Protein AF-C4VAD4-F1 (afdb_monomer)

Nearest PDB structures (foldseek):
  3hiu-assembly1_B  TM=4.261E-01  e=2.099E-01  Xanthomonas campestris pv. campestris
  4tx5-assembly1_B  TM=4.618E-01  e=1.195E+00  Homo sapiens
  8auw-assembly1_D  TM=4.057E-01  e=9.182E-01  Homo sapiens
  7rdr-assembly1_A  TM=4.952E-01  e=4.704E+00  unidentified

Foldseek 3Di:
DDQWAWDWDDDPPDTDIDTGGNVVLLVVLVVLLVVLLVLLVVLLVVCVVCVVPFPQDPVLNVLSVCSNPPDSVQPDDDDHRPLVVLVVNLVSLVSNLVSLVVRLVRCVVVVVVVSNVSSVVSNVSSVVSSVSSVVSSPPRVND

pLDDT: mean 74.62, std 14.06, range [41.44, 92.25]

Sequence (143 aa):
MINYFFVFIQFTKSMFVLELDKNAISSEFIFRHEENIKLLNNLQKELISKKNKYEVTNELLNNIEKHTNTNTDILFVNSEPESNEVLQLKELLNSLVLNLSKLCKNLQTQKDEDLLNLAKNAQDGISKEISALEVLSIPQDLL

Mean predicted aligned error: 9.86 Å

Structure (mmCIF, N/CA/C/O backbone):
data_AF-C4VAD4-F1
#
_entry.id   AF-C4VAD4-F1
#
loop_
_atom_site.group_PDB
_atom_site.id
_atom_site.type_symbol
_atom_site.label_atom_id
_atom_site.label_alt_id
_atom_site.label_comp_id
_atom_site.label_asym_id
_atom_site.label_entity_id
_atom_site.label_seq_id
_atom_site.pdbx_PDB_ins_code
_atom_site.Cartn_x
_atom_site.Cartn_y
_atom_site.Cartn_z
_atom_site.occupancy
_atom_site.B_iso_or_equiv
_atom_site.auth_seq_id
_atom_site.auth_comp_id
_atom_site.auth_asym_id
_atom_site.auth_atom_id
_atom_site.pdbx_PDB_model_num
ATOM 1 N N . MET A 1 1 ? 16.784 1.531 -27.805 1.00 49.09 1 MET A N 1
ATOM 2 C CA . MET A 1 1 ? 16.730 1.085 -26.398 1.00 49.09 1 MET A CA 1
ATOM 3 C C . MET A 1 1 ? 15.879 -0.170 -26.342 1.00 49.09 1 MET A C 1
ATOM 5 O O . MET A 1 1 ? 14.892 -0.230 -27.064 1.00 49.09 1 MET A O 1
ATOM 9 N N . ILE A 1 2 ? 16.309 -1.188 -25.595 1.00 46.72 2 ILE A N 1
ATOM 10 C CA . ILE A 1 2 ? 15.563 -2.443 -25.430 1.00 46.72 2 ILE A CA 1
ATOM 11 C C . ILE A 1 2 ? 14.416 -2.177 -24.440 1.00 46.72 2 ILE A C 1
ATOM 13 O O . ILE A 1 2 ? 14.669 -1.803 -23.297 1.00 46.72 2 ILE A O 1
ATOM 17 N N . ASN A 1 3 ? 13.171 -2.344 -24.898 1.00 57.81 3 ASN A N 1
ATOM 18 C CA . ASN A 1 3 ? 11.940 -2.059 -24.140 1.00 57.81 3 ASN A CA 1
ATOM 19 C C . ASN A 1 3 ? 11.310 -3.314 -23.516 1.00 57.81 3 ASN A C 1
ATOM 21 O O . ASN A 1 3 ? 10.165 -3.281 -23.084 1.00 57.81 3 ASN A O 1
ATOM 25 N N . TYR A 1 4 ? 12.037 -4.422 -23.479 1.00 58.66 4 TYR A N 1
ATOM 26 C CA . TYR A 1 4 ? 11.566 -5.691 -22.941 1.00 58.66 4 TYR A CA 1
ATOM 27 C C . TYR A 1 4 ? 12.651 -6.323 -22.075 1.00 58.66 4 TYR A C 1
ATOM 29 O O . TYR A 1 4 ? 13.836 -6.040 -22.251 1.00 58.66 4 TYR A O 1
ATOM 37 N N . PHE A 1 5 ? 12.260 -7.161 -21.125 1.00 59.28 5 PHE A N 1
ATOM 38 C CA . PHE A 1 5 ? 13.186 -8.066 -20.454 1.00 59.28 5 PHE A CA 1
ATOM 39 C C . PHE A 1 5 ? 12.689 -9.501 -20.547 1.00 59.28 5 PHE A C 1
ATOM 41 O O . PHE A 1 5 ? 11.493 -9.744 -20.725 1.00 59.28 5 PHE A O 1
ATOM 48 N N . PHE A 1 6 ? 13.620 -10.445 -20.451 1.00 59.69 6 PHE A N 1
ATOM 49 C CA . PHE A 1 6 ? 13.320 -11.863 -20.541 1.00 59.69 6 PHE A CA 1
ATOM 50 C C . PHE A 1 6 ? 13.380 -12.495 -19.155 1.00 59.69 6 PHE A C 1
ATOM 52 O O . PHE A 1 6 ? 14.354 -12.345 -18.430 1.00 59.69 6 PHE A O 1
ATOM 59 N N . VAL A 1 7 ? 12.331 -13.216 -18.773 1.00 57.22 7 VAL A N 1
ATOM 60 C CA . VAL A 1 7 ? 12.347 -14.055 -17.572 1.00 57.22 7 VAL A CA 1
ATOM 61 C C . VAL A 1 7 ? 12.524 -15.499 -18.005 1.00 57.22 7 VAL A C 1
ATOM 63 O O . VAL A 1 7 ? 11.677 -16.056 -18.708 1.00 57.22 7 VAL A O 1
ATOM 66 N N . PHE A 1 8 ? 13.617 -16.112 -17.559 1.00 59.75 8 PHE A N 1
ATOM 67 C CA . PHE A 1 8 ? 13.909 -17.522 -17.791 1.00 59.75 8 PHE A CA 1
ATOM 68 C C . PHE A 1 8 ? 13.355 -18.365 -16.641 1.00 59.75 8 PHE A C 1
ATOM 70 O O . PHE A 1 8 ? 13.884 -18.359 -15.531 1.00 59.75 8 PHE A O 1
ATOM 77 N N . ILE A 1 9 ? 12.285 -19.115 -16.900 1.00 63.34 9 ILE A N 1
ATOM 78 C CA . ILE A 1 9 ? 11.689 -20.033 -15.926 1.00 63.34 9 ILE A CA 1
ATOM 79 C C . ILE A 1 9 ? 12.145 -21.455 -16.247 1.00 63.34 9 ILE A C 1
ATOM 81 O O . ILE A 1 9 ? 11.740 -22.047 -17.251 1.00 63.34 9 ILE A O 1
ATOM 85 N N . GLN A 1 10 ? 12.981 -22.016 -15.373 1.00 49.16 10 GLN A N 1
ATOM 86 C CA . GLN A 1 10 ? 13.454 -23.392 -15.480 1.00 49.16 10 GLN A CA 1
ATOM 87 C C . GLN A 1 10 ? 12.542 -24.344 -14.698 1.00 49.16 10 GLN A C 1
ATOM 89 O O . GLN A 1 10 ? 12.465 -24.300 -13.472 1.00 49.16 10 GLN A O 1
ATOM 94 N N . PHE A 1 11 ? 11.919 -25.278 -15.408 1.00 65.88 11 PHE A N 1
ATOM 95 C CA . PHE A 1 11 ? 11.344 -26.493 -14.837 1.00 65.88 11 PHE A CA 1
ATOM 96 C C . PHE A 1 11 ? 12.339 -27.649 -14.972 1.00 65.88 11 PHE A C 1
ATOM 98 O O . PHE A 1 11 ? 13.299 -27.593 -15.741 1.00 65.88 11 PHE A O 1
ATOM 105 N N . THR A 1 12 ? 12.098 -28.746 -14.257 1.00 73.38 12 THR A N 1
ATOM 106 C CA . THR A 1 12 ? 13.023 -29.886 -14.116 1.00 73.38 12 THR A CA 1
ATOM 107 C C . THR A 1 12 ? 13.543 -30.4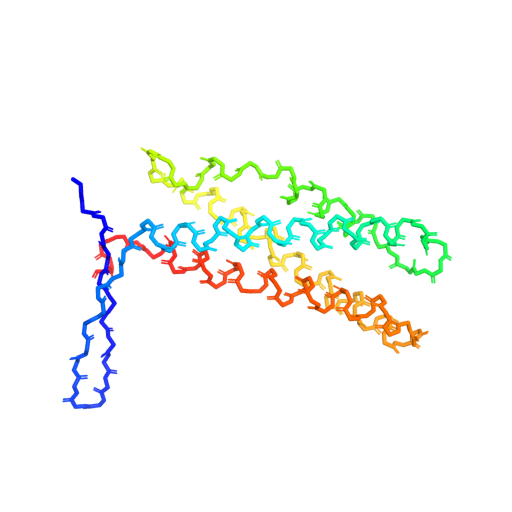78 -15.434 1.00 73.38 12 THR A C 1
ATOM 109 O O . THR A 1 12 ? 14.565 -31.155 -15.423 1.00 73.38 12 THR A O 1
ATOM 112 N N . LYS A 1 13 ? 12.865 -30.250 -16.569 1.00 80.94 13 LYS A N 1
ATOM 113 C CA . LYS A 1 13 ? 13.282 -30.719 -17.904 1.00 80.94 13 LYS A CA 1
ATOM 114 C C . LYS A 1 13 ? 13.163 -29.668 -19.015 1.00 80.94 13 LYS A C 1
ATOM 116 O O . LYS A 1 13 ? 13.358 -30.004 -20.180 1.00 80.94 13 LYS A O 1
ATOM 121 N N . SER A 1 14 ? 12.789 -28.428 -18.703 1.00 56.41 14 SER A N 1
ATOM 122 C CA . SER A 1 14 ? 12.430 -27.443 -19.733 1.00 56.41 14 SER A CA 1
ATOM 123 C C . SER A 1 14 ? 12.708 -26.024 -19.267 1.00 56.41 14 SER A C 1
ATOM 125 O O . SER A 1 14 ? 12.519 -25.719 -18.094 1.00 56.41 14 SER A O 1
ATOM 127 N N . MET A 1 15 ? 13.113 -25.170 -20.202 1.00 71.38 15 MET A N 1
ATOM 128 C CA . MET A 1 15 ? 13.294 -23.739 -19.985 1.00 71.38 15 MET A CA 1
ATOM 129 C C . MET A 1 15 ? 12.228 -22.987 -20.779 1.00 71.38 15 MET A C 1
ATOM 131 O O . MET A 1 15 ? 12.049 -23.252 -21.968 1.00 71.38 15 MET A O 1
ATOM 135 N N . PHE A 1 16 ? 11.521 -22.072 -20.122 1.00 59.94 16 PHE A N 1
ATOM 136 C CA . PHE A 1 16 ? 10.594 -21.140 -20.758 1.00 59.94 16 PHE A CA 1
ATOM 137 C C . PHE A 1 16 ? 11.185 -19.740 -20.701 1.00 59.94 16 PHE A C 1
ATOM 139 O O . PHE A 1 16 ? 11.746 -19.353 -19.678 1.00 59.94 16 PHE A O 1
ATOM 146 N N . VAL A 1 17 ? 11.036 -18.993 -21.790 1.00 56.41 17 VAL A N 1
ATOM 147 C CA . VAL A 1 17 ? 11.434 -17.588 -21.870 1.00 56.41 17 VAL A CA 1
ATOM 148 C C . VAL A 1 17 ? 10.162 -16.764 -22.002 1.00 56.41 17 VAL A C 1
ATOM 150 O O . VAL A 1 17 ? 9.392 -16.962 -22.942 1.00 56.41 17 VAL A O 1
ATOM 153 N N . LEU A 1 18 ? 9.920 -15.883 -21.040 1.00 61.56 18 LEU A N 1
ATOM 154 C CA . LEU A 1 18 ? 8.838 -14.905 -21.079 1.00 61.56 18 LEU A CA 1
ATOM 155 C C . LEU A 1 18 ? 9.420 -13.552 -21.465 1.00 61.56 18 LEU A C 1
ATOM 157 O O . LEU A 1 18 ? 10.227 -13.008 -20.720 1.00 61.56 18 LEU A O 1
ATOM 161 N N . GLU A 1 19 ? 9.007 -13.024 -22.613 1.00 61.22 19 GLU A N 1
ATOM 162 C CA . GLU A 1 19 ? 9.279 -11.641 -23.001 1.00 61.22 19 GLU A CA 1
ATOM 163 C C . GLU A 1 19 ? 8.244 -10.728 -22.341 1.00 61.22 19 GLU A C 1
ATOM 165 O O . GLU A 1 19 ? 7.039 -10.904 -22.535 1.00 61.22 19 GLU A O 1
ATOM 170 N N . LEU A 1 20 ? 8.710 -9.775 -21.538 1.00 66.81 20 LEU A N 1
ATOM 171 C CA . LEU A 1 20 ? 7.858 -8.834 -20.823 1.00 66.81 20 LEU A CA 1
ATOM 172 C C . LEU A 1 20 ? 8.185 -7.405 -21.253 1.00 66.81 20 LEU A C 1
ATOM 174 O O . LEU A 1 20 ? 9.328 -6.965 -21.136 1.00 66.81 20 LEU A O 1
ATOM 178 N N . ASP A 1 21 ? 7.174 -6.679 -21.736 1.00 68.25 21 ASP A N 1
ATOM 179 C CA . ASP A 1 21 ? 7.288 -5.264 -22.102 1.00 68.25 21 ASP A CA 1
ATOM 180 C C . ASP A 1 21 ? 7.476 -4.414 -20.834 1.00 68.25 21 ASP A C 1
ATOM 182 O O . ASP A 1 21 ? 6.623 -4.401 -19.938 1.00 68.25 21 ASP A O 1
ATOM 186 N N . LYS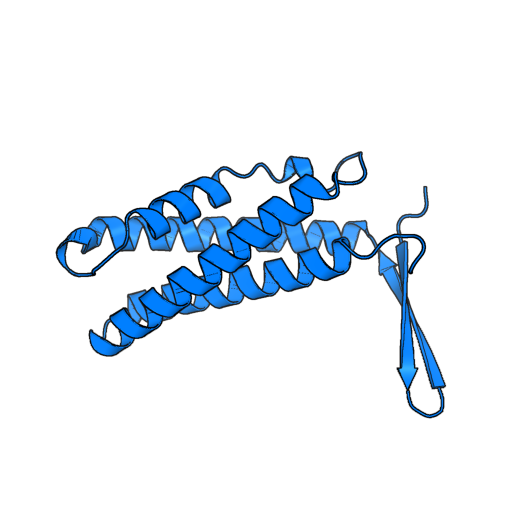 A 1 22 ? 8.598 -3.687 -20.760 1.00 65.06 22 LYS A N 1
ATOM 187 C CA . LYS A 1 22 ? 8.921 -2.790 -19.642 1.00 65.06 22 LYS A CA 1
ATOM 188 C C . LYS A 1 22 ? 7.840 -1.731 -19.457 1.00 65.06 22 LYS A C 1
ATOM 190 O O . LYS A 1 22 ? 7.456 -1.462 -18.326 1.00 65.06 22 LYS A O 1
ATOM 195 N N . ASN A 1 23 ? 7.293 -1.184 -20.540 1.00 64.81 23 ASN A N 1
ATOM 196 C CA . ASN A 1 23 ? 6.239 -0.179 -20.455 1.00 64.81 23 ASN A CA 1
ATOM 197 C C . ASN A 1 23 ? 4.952 -0.772 -19.891 1.00 64.81 23 ASN A C 1
ATOM 199 O O . ASN A 1 23 ? 4.247 -0.082 -19.161 1.00 64.81 23 ASN A O 1
ATOM 203 N N . ALA A 1 24 ? 4.650 -2.039 -20.185 1.00 66.44 24 ALA A N 1
ATOM 204 C CA . ALA A 1 24 ? 3.479 -2.705 -19.625 1.00 66.44 24 ALA A CA 1
ATOM 205 C C . ALA A 1 24 ? 3.613 -2.892 -18.106 1.00 66.44 24 ALA A C 1
ATOM 207 O O . ALA A 1 24 ? 2.667 -2.617 -17.374 1.00 66.44 24 ALA A O 1
ATOM 208 N N . ILE A 1 25 ? 4.793 -3.283 -17.615 1.00 66.25 25 ILE A N 1
ATOM 209 C CA . ILE A 1 25 ? 5.034 -3.485 -16.175 1.00 66.25 25 ILE A CA 1
ATOM 210 C C . ILE A 1 25 ? 5.125 -2.153 -15.430 1.00 66.25 25 ILE A C 1
ATOM 212 O O . ILE A 1 25 ? 4.538 -2.013 -14.359 1.00 66.25 25 ILE A O 1
ATOM 216 N N . SER A 1 26 ? 5.795 -1.154 -16.001 1.00 65.81 26 SER A N 1
ATOM 217 C CA . SER A 1 26 ? 5.824 0.199 -15.443 1.00 65.81 26 SER A CA 1
ATOM 218 C C . SER A 1 26 ? 4.428 0.827 -15.418 1.00 65.81 26 SER A C 1
ATOM 220 O O . SER A 1 26 ? 4.055 1.426 -14.415 1.00 65.81 26 SER A O 1
ATOM 222 N N . SER A 1 27 ? 3.620 0.639 -16.467 1.00 67.25 27 SER A N 1
ATOM 223 C CA . SER A 1 27 ? 2.226 1.111 -16.497 1.00 67.25 27 SER A CA 1
ATOM 224 C C . SER A 1 27 ? 1.359 0.398 -15.462 1.00 67.25 27 SER A C 1
ATOM 226 O O . SER A 1 27 ? 0.551 1.040 -14.801 1.00 67.25 27 SER A O 1
ATOM 228 N N . GLU A 1 28 ? 1.545 -0.910 -15.281 1.00 69.75 28 GLU A N 1
ATOM 229 C CA . GLU A 1 28 ? 0.842 -1.695 -14.264 1.00 69.75 28 GLU A CA 1
ATOM 230 C C . GLU A 1 28 ? 1.219 -1.249 -12.845 1.00 69.75 28 GLU A C 1
ATOM 232 O O . GLU A 1 28 ? 0.354 -1.140 -11.976 1.00 69.75 28 GLU A O 1
ATOM 237 N N . PHE A 1 29 ? 2.497 -0.949 -12.608 1.00 74.00 29 PHE A N 1
ATOM 238 C CA . PHE A 1 29 ? 2.951 -0.370 -11.349 1.00 74.00 29 PHE A CA 1
ATOM 239 C C . PHE A 1 29 ? 2.303 0.998 -11.102 1.00 74.00 29 PHE A C 1
ATOM 241 O O . PHE A 1 29 ? 1.715 1.198 -10.043 1.00 74.00 29 PHE A O 1
ATOM 248 N N . ILE A 1 30 ? 2.353 1.912 -12.081 1.00 70.38 30 ILE A N 1
ATOM 249 C CA . ILE A 1 30 ? 1.765 3.260 -11.976 1.00 70.38 30 ILE A CA 1
ATOM 250 C C . ILE A 1 30 ? 0.259 3.171 -11.712 1.00 70.38 30 ILE A C 1
ATOM 252 O O . ILE A 1 30 ? -0.245 3.799 -10.783 1.00 70.38 30 ILE A O 1
ATOM 256 N N . PHE A 1 31 ? -0.452 2.343 -12.477 1.00 74.50 31 PHE A N 1
ATOM 257 C CA . PHE A 1 31 ? -1.882 2.120 -12.301 1.00 74.50 31 PHE A CA 1
ATOM 258 C C . PHE A 1 31 ? -2.209 1.637 -10.879 1.00 74.50 31 PHE A C 1
ATOM 260 O O . PHE A 1 31 ? -3.057 2.219 -10.201 1.00 74.50 31 PHE A O 1
ATOM 267 N N . ARG A 1 32 ? -1.491 0.617 -10.385 1.00 75.94 32 ARG A N 1
ATOM 268 C CA . ARG A 1 32 ? -1.670 0.095 -9.019 1.0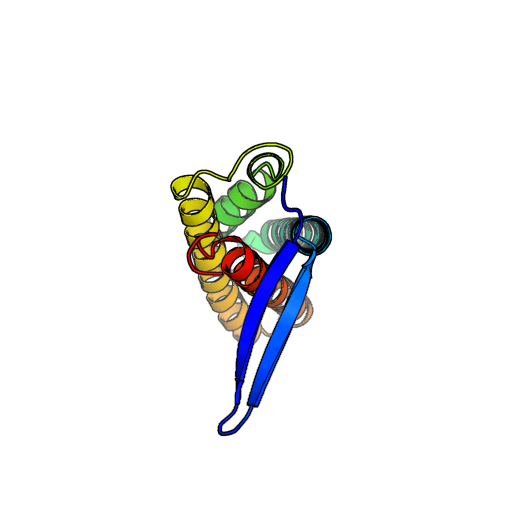0 75.94 32 ARG A CA 1
ATOM 269 C C . ARG A 1 32 ? -1.339 1.134 -7.955 1.00 75.94 32 ARG A C 1
ATOM 271 O O . ARG A 1 32 ? -2.067 1.243 -6.972 1.00 75.94 32 ARG A O 1
ATOM 278 N N . HIS A 1 33 ? -0.272 1.896 -8.154 1.00 83.06 33 HIS A N 1
ATOM 279 C CA . HIS A 1 33 ? 0.146 2.949 -7.240 1.00 83.06 33 HIS A CA 1
ATOM 280 C C . HIS A 1 33 ? -0.944 4.021 -7.090 1.00 83.06 33 HIS A C 1
ATOM 282 O O . HIS A 1 33 ? -1.313 4.385 -5.974 1.00 83.06 33 HIS A O 1
ATOM 288 N N . GLU A 1 34 ? -1.552 4.469 -8.191 1.00 82.19 34 GLU A N 1
ATOM 289 C CA . GLU A 1 34 ? -2.668 5.421 -8.144 1.00 82.19 34 GLU A CA 1
ATOM 290 C C . GLU A 1 34 ? -3.901 4.869 -7.411 1.00 82.19 34 GLU A C 1
ATOM 292 O O . GLU A 1 34 ? -4.567 5.595 -6.661 1.00 82.19 34 GLU A O 1
ATOM 297 N N . GLU A 1 35 ? -4.236 3.592 -7.617 1.00 85.94 35 GLU A N 1
ATOM 298 C CA . GLU A 1 35 ? -5.317 2.926 -6.881 1.00 85.94 35 GLU A CA 1
ATOM 299 C C . GLU A 1 35 ? -5.008 2.846 -5.380 1.00 85.94 35 GLU A C 1
ATOM 301 O O . GLU A 1 35 ? -5.863 3.166 -4.546 1.00 85.94 35 GLU A O 1
ATOM 306 N N . ASN A 1 36 ? -3.772 2.495 -5.029 1.00 85.75 36 ASN A N 1
ATOM 307 C CA . ASN A 1 36 ? -3.314 2.394 -3.649 1.00 85.75 36 ASN A CA 1
ATOM 308 C C . ASN A 1 36 ? -3.294 3.755 -2.945 1.00 85.75 36 ASN A C 1
ATOM 310 O O . ASN A 1 36 ? -3.756 3.850 -1.807 1.00 85.75 36 ASN A O 1
ATOM 314 N N . ILE A 1 37 ? -2.870 4.828 -3.622 1.00 86.88 37 ILE A N 1
ATOM 315 C CA . ILE A 1 37 ? -2.973 6.202 -3.110 1.00 86.88 37 ILE A CA 1
ATOM 316 C C . ILE A 1 37 ? -4.425 6.535 -2.756 1.00 86.88 37 ILE A C 1
ATOM 318 O O . ILE A 1 37 ? -4.697 7.080 -1.683 1.00 86.88 37 ILE A O 1
ATOM 322 N N . LYS A 1 38 ? -5.386 6.211 -3.633 1.00 87.19 38 LYS A N 1
ATOM 323 C CA . LYS A 1 38 ? -6.815 6.463 -3.368 1.00 87.19 38 LYS A CA 1
ATOM 324 C C . LYS A 1 38 ? -7.293 5.680 -2.144 1.00 87.19 38 LYS A C 1
ATOM 326 O O . LYS A 1 38 ? -7.969 6.251 -1.285 1.00 87.19 38 LYS A O 1
ATOM 331 N N . LEU A 1 39 ? -6.920 4.403 -2.037 1.00 88.19 39 LEU A N 1
ATOM 332 C CA . LEU A 1 39 ? -7.258 3.552 -0.891 1.00 88.19 39 LEU A CA 1
ATOM 333 C C . LEU A 1 39 ? -6.670 4.090 0.418 1.00 88.19 39 LEU A C 1
ATOM 335 O O . LEU A 1 39 ? -7.388 4.193 1.413 1.00 88.19 39 LEU A O 1
ATOM 339 N N . LEU A 1 40 ? -5.398 4.486 0.416 1.00 89.12 40 LEU A N 1
ATOM 340 C CA . LEU A 1 40 ? -4.716 5.015 1.594 1.00 89.12 40 LEU A CA 1
ATOM 341 C C . LEU A 1 40 ? -5.248 6.384 2.014 1.00 89.12 40 LEU A C 1
ATOM 343 O O . LEU A 1 40 ? -5.418 6.617 3.206 1.00 89.12 40 LEU A O 1
ATOM 347 N N . ASN A 1 41 ? -5.600 7.256 1.069 1.00 88.19 41 ASN A N 1
ATOM 348 C CA . ASN A 1 41 ? -6.259 8.527 1.373 1.00 88.19 41 ASN A CA 1
ATOM 349 C C . ASN A 1 41 ? -7.641 8.321 2.007 1.00 88.19 41 ASN A C 1
ATOM 351 O O . ASN A 1 41 ? -8.003 9.014 2.960 1.00 88.19 41 ASN A O 1
ATOM 355 N N . ASN A 1 42 ? -8.419 7.357 1.507 1.00 88.19 42 ASN A N 1
ATOM 356 C CA . ASN A 1 42 ? -9.701 6.999 2.112 1.00 88.19 42 ASN A CA 1
ATOM 357 C C . ASN A 1 42 ? -9.501 6.432 3.525 1.00 88.19 42 ASN A C 1
ATOM 359 O O . ASN A 1 42 ? -10.198 6.842 4.452 1.00 88.19 42 ASN A O 1
ATOM 363 N N . LEU A 1 43 ? -8.496 5.568 3.710 1.00 87.88 43 LEU A N 1
ATOM 364 C CA . LEU A 1 43 ? -8.127 5.031 5.019 1.00 87.88 43 LEU A CA 1
ATOM 365 C C . LEU A 1 43 ? -7.717 6.140 5.986 1.00 87.88 43 LEU A C 1
ATOM 367 O O . LEU A 1 43 ? -8.181 6.170 7.121 1.00 87.88 43 LEU A O 1
ATOM 371 N N . GLN A 1 44 ? -6.878 7.071 5.539 1.00 88.75 44 GLN A N 1
ATOM 372 C CA . GLN A 1 44 ? -6.399 8.188 6.342 1.00 88.75 44 GLN A CA 1
ATOM 373 C C . GLN A 1 44 ? -7.561 9.072 6.806 1.00 88.75 44 GLN A C 1
ATOM 375 O O . GLN A 1 44 ? -7.639 9.402 7.988 1.00 88.75 44 GLN A O 1
ATOM 380 N N . LYS A 1 45 ? -8.498 9.407 5.909 1.00 88.69 45 LYS A N 1
ATOM 381 C CA . LYS A 1 45 ? -9.706 10.177 6.249 1.00 88.69 45 LYS A CA 1
ATOM 382 C C . LYS A 1 45 ? -10.555 9.467 7.303 1.00 88.69 45 LYS A C 1
ATOM 384 O O . LYS A 1 45 ? -10.918 10.084 8.305 1.00 88.69 45 LYS A O 1
ATOM 389 N N . GLU A 1 46 ? -10.820 8.175 7.115 1.00 86.31 46 GLU A N 1
ATOM 390 C CA . GLU A 1 46 ? -11.588 7.366 8.068 1.00 86.31 46 GLU A CA 1
ATOM 391 C C . GLU A 1 46 ? -10.888 7.277 9.432 1.00 86.31 46 GLU A C 1
ATOM 393 O O . GLU A 1 46 ? -11.511 7.530 10.467 1.00 86.31 46 GLU A O 1
ATOM 398 N N . LEU A 1 47 ? -9.579 7.012 9.452 1.00 84.81 47 LEU A N 1
ATOM 399 C CA . LEU A 1 47 ? -8.782 6.940 10.679 1.00 84.81 47 LEU A CA 1
ATOM 400 C C . LEU A 1 47 ? -8.731 8.276 11.423 1.00 84.81 47 LEU A C 1
ATOM 402 O O . LEU A 1 47 ? -8.829 8.285 12.647 1.00 84.81 47 LEU A O 1
ATOM 406 N N . ILE A 1 48 ? -8.617 9.402 10.712 1.00 83.12 48 ILE A N 1
ATOM 407 C CA . ILE A 1 48 ? -8.655 10.740 11.318 1.00 83.12 48 ILE A CA 1
ATOM 408 C C . ILE A 1 48 ? -10.038 11.016 11.911 1.00 83.12 48 ILE A C 1
ATOM 410 O O . ILE A 1 48 ? -10.133 11.457 13.058 1.00 83.12 48 ILE A O 1
ATOM 414 N N . SER A 1 49 ? -11.111 10.712 11.174 1.00 83.62 49 SER A N 1
ATOM 415 C CA . SER A 1 49 ? -12.484 10.915 11.657 1.00 83.62 49 SER A CA 1
ATOM 416 C C . SER A 1 49 ? -12.792 10.092 12.915 1.00 83.62 49 SER A C 1
ATOM 418 O O . SER A 1 49 ? -13.582 10.508 13.762 1.00 83.62 49 SER A O 1
ATOM 420 N N . LYS A 1 50 ? -12.106 8.954 13.081 1.00 77.25 50 LYS A N 1
ATOM 421 C CA . LYS A 1 50 ? -12.261 8.026 14.206 1.00 77.25 50 LYS A CA 1
ATOM 422 C C . LYS A 1 50 ? -11.032 7.988 15.127 1.00 77.25 50 LYS A C 1
ATOM 424 O O . LYS A 1 50 ? -10.881 7.041 15.902 1.00 77.25 50 LYS A O 1
ATOM 429 N N . LYS A 1 51 ? -10.181 9.025 15.103 1.00 69.38 51 LYS A N 1
ATOM 430 C CA . LYS A 1 51 ? -8.874 9.059 15.796 1.00 69.38 51 LYS A CA 1
ATOM 431 C C . LYS A 1 51 ? -8.960 8.806 17.304 1.00 69.38 51 LYS A C 1
ATOM 433 O O . LYS A 1 51 ? -8.033 8.260 17.883 1.00 69.38 51 LYS A O 1
ATOM 438 N N . ASN A 1 52 ? -10.081 9.154 17.935 1.00 65.44 52 ASN A N 1
ATOM 439 C CA . ASN A 1 52 ? -10.291 8.950 19.374 1.00 65.44 52 ASN A CA 1
ATOM 440 C C . ASN A 1 52 ? -10.723 7.517 19.747 1.00 65.44 52 ASN A C 1
ATOM 442 O O . ASN A 1 52 ? -10.783 7.198 20.930 1.00 65.44 52 ASN A O 1
ATOM 446 N N . LYS A 1 53 ? -11.064 6.669 18.766 1.00 66.75 53 LYS A N 1
ATOM 447 C CA . LYS A 1 53 ? -11.592 5.310 18.981 1.00 66.75 53 LYS A CA 1
ATOM 448 C C . LYS A 1 53 ? -10.543 4.219 18.744 1.00 66.75 53 LYS A C 1
ATOM 450 O O . LYS A 1 53 ? -10.575 3.174 19.391 1.00 66.75 53 LYS A O 1
ATOM 455 N N . TYR A 1 54 ? -9.598 4.478 17.846 1.00 68.62 54 TYR A N 1
ATOM 456 C CA . TYR A 1 54 ? -8.550 3.535 17.474 1.00 68.62 54 TYR A CA 1
ATOM 457 C C . TYR A 1 54 ? -7.191 4.078 17.891 1.00 68.62 54 TYR A C 1
ATOM 459 O O . TYR A 1 54 ? -6.926 5.271 17.770 1.00 68.62 54 TYR A O 1
ATOM 467 N N . GLU A 1 55 ? -6.312 3.192 18.349 1.00 65.00 55 GLU A N 1
ATOM 468 C CA . GLU A 1 55 ? -4.917 3.519 18.637 1.00 65.00 55 GLU A CA 1
ATOM 469 C C . GLU A 1 55 ? -4.158 3.679 17.306 1.00 65.00 55 GLU A C 1
ATOM 471 O O . GLU A 1 55 ? -3.406 2.812 16.863 1.00 65.00 55 GLU A O 1
ATOM 476 N N . VAL A 1 56 ? -4.460 4.768 16.593 1.00 68.00 56 VAL A N 1
ATOM 477 C CA . VAL A 1 56 ? -3.822 5.125 15.326 1.00 68.00 56 VAL A CA 1
ATOM 478 C C . VAL A 1 56 ? -2.487 5.776 15.653 1.00 68.00 56 VAL A C 1
ATOM 480 O O . VAL A 1 56 ? -2.442 6.867 16.225 1.00 68.00 56 VAL A O 1
ATOM 483 N N . THR A 1 57 ? -1.384 5.123 15.292 1.00 73.62 57 THR A N 1
ATOM 484 C CA . THR A 1 57 ? -0.056 5.700 15.499 1.00 73.62 57 THR A CA 1
ATOM 485 C C . THR A 1 57 ? 0.148 6.889 14.558 1.00 73.62 57 THR A C 1
ATOM 487 O O . THR A 1 57 ? -0.159 6.820 13.366 1.00 73.62 57 THR A O 1
ATOM 490 N N . ASN A 1 58 ? 0.711 7.990 15.069 1.00 77.88 58 ASN A N 1
ATOM 491 C CA . ASN A 1 58 ? 1.126 9.120 14.223 1.00 77.88 58 ASN A CA 1
ATOM 492 C C . ASN A 1 58 ? 2.128 8.670 13.140 1.00 77.88 58 ASN A C 1
ATOM 494 O O . ASN A 1 58 ? 2.184 9.255 12.067 1.00 77.88 58 ASN A O 1
ATOM 498 N N . GLU A 1 59 ? 2.871 7.592 13.400 1.00 78.31 59 GLU A N 1
ATOM 499 C CA . GLU A 1 59 ? 3.749 6.931 12.434 1.00 78.31 59 GLU A CA 1
ATOM 500 C C . GLU A 1 59 ? 2.992 6.383 11.213 1.00 78.31 59 GLU A C 1
ATOM 502 O O . GLU A 1 59 ? 3.438 6.590 10.090 1.00 78.31 59 GLU A O 1
ATOM 507 N N . LEU A 1 60 ? 1.823 5.751 11.395 1.00 81.88 60 LEU A N 1
ATOM 508 C CA . LEU A 1 60 ? 1.010 5.268 10.273 1.00 81.88 60 LEU A CA 1
ATOM 509 C C . LEU A 1 60 ? 0.529 6.434 9.403 1.00 81.88 60 LEU A C 1
ATOM 511 O O . LEU A 1 60 ? 0.652 6.373 8.184 1.00 81.88 60 LEU A O 1
ATOM 515 N N . LEU A 1 61 ? 0.016 7.501 10.022 1.00 83.06 61 LEU A N 1
ATOM 516 C CA . LEU A 1 61 ? -0.470 8.674 9.290 1.00 83.06 61 LEU A CA 1
ATOM 517 C C . LEU A 1 61 ? 0.662 9.370 8.523 1.00 83.06 61 LEU A C 1
ATOM 519 O O . LEU A 1 61 ? 0.482 9.691 7.352 1.00 83.06 61 LEU A O 1
ATOM 523 N N . ASN A 1 62 ? 1.834 9.521 9.148 1.00 85.06 62 ASN A N 1
ATOM 524 C CA . ASN A 1 62 ? 3.017 10.092 8.503 1.00 85.06 62 ASN A CA 1
ATOM 525 C C . ASN A 1 62 ? 3.524 9.216 7.348 1.00 85.06 62 ASN A C 1
ATOM 527 O O . ASN A 1 62 ? 3.960 9.741 6.328 1.00 85.06 62 ASN A O 1
ATOM 531 N N . ASN A 1 63 ? 3.487 7.888 7.488 1.00 83.56 63 ASN A N 1
ATOM 532 C CA . ASN A 1 63 ? 3.923 6.980 6.425 1.00 83.56 63 ASN A CA 1
ATOM 533 C C . ASN A 1 63 ? 2.945 6.979 5.246 1.00 83.56 63 ASN A C 1
ATOM 535 O O . ASN A 1 63 ? 3.393 6.941 4.103 1.00 83.56 63 ASN A O 1
ATOM 539 N N . ILE A 1 64 ? 1.635 7.068 5.512 1.00 84.69 64 ILE A N 1
ATOM 540 C CA . ILE A 1 64 ? 0.623 7.246 4.464 1.00 84.69 64 ILE A CA 1
ATOM 541 C C . ILE A 1 64 ? 0.892 8.546 3.709 1.00 84.69 64 ILE A C 1
ATOM 543 O O . ILE A 1 64 ? 1.026 8.511 2.493 1.00 84.69 64 ILE A O 1
ATOM 547 N N . GLU A 1 65 ? 1.055 9.660 4.424 1.00 84.56 65 GLU A N 1
ATOM 548 C CA . GLU A 1 65 ? 1.302 10.973 3.820 1.00 84.56 65 GLU A CA 1
ATOM 549 C C . GLU A 1 65 ? 2.588 10.999 2.980 1.00 84.56 65 GLU A C 1
ATOM 551 O O . GLU A 1 65 ? 2.603 11.519 1.865 1.00 84.56 65 GLU A O 1
ATOM 556 N N . LYS A 1 66 ? 3.672 10.389 3.475 1.00 83.56 66 LYS A N 1
ATOM 557 C CA . LYS A 1 66 ? 4.919 10.253 2.711 1.00 83.56 66 LYS A CA 1
ATOM 558 C C . LYS A 1 66 ? 4.715 9.471 1.419 1.00 83.56 66 LYS A C 1
ATOM 560 O O . LYS A 1 66 ? 5.201 9.902 0.380 1.00 83.56 66 LYS A O 1
ATOM 565 N N . HIS A 1 67 ? 4.001 8.349 1.471 1.00 81.31 67 HIS A N 1
ATOM 566 C CA . HIS A 1 67 ? 3.770 7.521 0.293 1.00 81.31 67 HIS A CA 1
ATOM 567 C C . HIS A 1 67 ? 2.833 8.196 -0.717 1.00 81.31 67 HIS A C 1
ATOM 569 O O . HIS A 1 67 ? 3.128 8.186 -1.905 1.00 81.31 67 HIS A O 1
ATOM 575 N N . THR A 1 68 ? 1.779 8.884 -0.266 1.00 80.19 68 THR A N 1
ATOM 576 C CA . THR A 1 68 ? 0.883 9.648 -1.155 1.00 80.19 68 THR A CA 1
ATOM 577 C C . THR A 1 68 ? 1.559 10.848 -1.811 1.00 80.19 68 THR A C 1
ATOM 579 O O . THR A 1 68 ? 1.153 11.257 -2.892 1.00 80.19 68 THR A O 1
ATOM 582 N N . ASN A 1 69 ? 2.575 11.415 -1.156 1.00 75.00 69 ASN A N 1
ATOM 583 C CA . ASN A 1 69 ? 3.386 12.510 -1.691 1.00 75.00 69 ASN A CA 1
ATOM 584 C C . ASN A 1 69 ? 4.626 12.012 -2.448 1.00 75.00 69 ASN A C 1
ATOM 586 O O . ASN A 1 69 ? 5.404 12.829 -2.941 1.00 75.00 69 ASN A O 1
ATOM 590 N N . THR A 1 70 ? 4.853 10.695 -2.511 1.00 72.88 70 THR A N 1
ATOM 591 C CA . THR A 1 70 ? 5.967 10.145 -3.281 1.00 72.88 70 THR A CA 1
ATOM 592 C C . THR A 1 70 ? 5.641 10.322 -4.753 1.00 72.88 70 THR A C 1
ATOM 594 O O . THR A 1 70 ? 4.679 9.756 -5.263 1.00 72.88 70 THR A O 1
ATOM 597 N N . ASN A 1 71 ? 6.431 11.148 -5.429 1.00 59.09 71 ASN A N 1
ATOM 598 C CA . ASN A 1 71 ? 6.221 11.428 -6.835 1.00 59.09 71 ASN A CA 1
ATOM 599 C C . ASN A 1 71 ? 6.657 10.201 -7.652 1.00 59.09 71 ASN A C 1
ATOM 601 O O . ASN A 1 71 ? 7.825 9.815 -7.616 1.00 59.09 71 ASN A O 1
ATOM 605 N N . THR A 1 72 ? 5.733 9.576 -8.381 1.00 57.34 72 THR A N 1
ATOM 606 C CA . THR A 1 72 ? 6.015 8.399 -9.228 1.00 57.34 72 THR A CA 1
ATOM 607 C C . THR A 1 72 ? 6.798 8.729 -10.494 1.00 57.34 72 THR A C 1
ATOM 609 O O . THR A 1 72 ? 7.277 7.818 -11.169 1.00 57.34 72 THR A O 1
ATOM 612 N N . ASP A 1 73 ? 7.026 10.018 -10.761 1.00 48.94 73 ASP A N 1
ATOM 613 C CA . ASP A 1 73 ? 7.955 10.501 -11.790 1.00 48.94 73 ASP A CA 1
ATOM 614 C C . ASP A 1 73 ? 9.383 9.957 -11.603 1.00 48.94 73 ASP A C 1
ATOM 616 O O . ASP A 1 73 ? 10.142 9.881 -12.568 1.00 48.94 73 ASP A O 1
ATOM 620 N N . ILE A 1 74 ? 9.728 9.531 -10.382 1.00 49.84 74 ILE A N 1
ATOM 621 C CA . ILE A 1 74 ? 11.004 8.891 -10.031 1.00 49.84 74 ILE A CA 1
ATOM 622 C C . ILE A 1 74 ? 11.214 7.558 -10.762 1.00 49.84 74 ILE A C 1
ATOM 624 O O . ILE A 1 74 ? 12.346 7.101 -10.885 1.00 49.84 74 ILE A O 1
ATOM 628 N N . LEU A 1 75 ? 10.156 6.918 -11.271 1.00 53.16 75 LEU A N 1
ATOM 629 C CA . LEU A 1 75 ? 10.258 5.502 -11.582 1.00 53.16 75 LEU A CA 1
ATOM 630 C C . LEU A 1 75 ? 10.482 5.132 -13.055 1.00 53.16 75 LEU A C 1
ATOM 632 O O . LEU A 1 75 ? 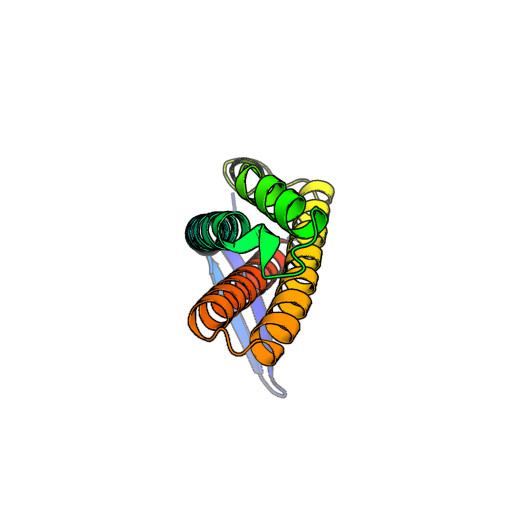11.301 4.249 -13.259 1.00 53.16 75 LEU A O 1
ATOM 636 N N . PHE A 1 76 ? 9.880 5.741 -14.092 1.00 53.97 76 PHE A N 1
ATOM 637 C CA . PHE A 1 76 ? 10.005 5.143 -15.450 1.00 53.97 76 PHE A CA 1
ATOM 638 C C . PHE A 1 76 ? 9.885 6.064 -16.672 1.00 53.97 76 PHE A C 1
ATOM 640 O O . PHE A 1 76 ? 9.607 5.564 -17.761 1.00 53.97 76 PHE A O 1
ATOM 647 N N . VAL A 1 77 ? 10.097 7.382 -16.570 1.00 44.16 77 VAL A N 1
ATOM 648 C CA . VAL A 1 77 ? 9.909 8.226 -17.770 1.00 44.16 77 VAL A CA 1
ATOM 649 C C . VAL A 1 77 ? 11.169 8.352 -18.630 1.00 44.16 77 VAL A C 1
ATOM 651 O O . VAL A 1 77 ? 11.014 8.355 -19.843 1.00 44.16 77 VAL A O 1
ATOM 654 N N . ASN A 1 78 ? 12.398 8.403 -18.088 1.00 42.12 78 ASN A N 1
ATOM 655 C CA . ASN A 1 78 ? 13.603 8.600 -18.929 1.00 42.12 78 ASN A CA 1
ATOM 656 C C . ASN A 1 78 ? 14.965 8.189 -18.324 1.00 42.12 78 ASN A C 1
ATOM 658 O O . ASN A 1 78 ? 16.000 8.415 -18.954 1.00 42.12 78 ASN A O 1
ATOM 662 N N . SER A 1 79 ? 15.012 7.601 -17.132 1.00 48.22 79 SER A N 1
ATOM 663 C CA . SER A 1 79 ? 16.269 7.248 -16.459 1.00 48.22 79 SER A CA 1
ATOM 664 C C . SER A 1 79 ? 16.097 5.961 -15.671 1.00 48.22 79 SER A C 1
ATOM 666 O O . SER A 1 79 ? 15.017 5.704 -15.144 1.00 48.22 79 SER A O 1
ATOM 668 N N . GLU A 1 80 ? 17.148 5.140 -15.617 1.00 52.84 80 GLU A N 1
ATOM 669 C CA . GLU A 1 80 ? 17.201 4.025 -14.672 1.00 52.84 80 GLU A CA 1
ATOM 670 C C . GLU A 1 80 ? 16.979 4.602 -13.271 1.00 52.84 80 GLU A C 1
ATOM 672 O O . GLU A 1 80 ? 17.715 5.521 -12.898 1.00 52.84 80 GLU A O 1
ATOM 677 N N . PRO A 1 81 ? 15.953 4.150 -12.528 1.00 55.19 81 PRO A N 1
ATOM 678 C CA . PRO A 1 81 ? 15.729 4.659 -11.187 1.00 55.19 81 PRO A CA 1
ATOM 679 C C . PRO A 1 81 ? 16.983 4.371 -10.362 1.00 55.19 81 PRO A C 1
ATOM 681 O O . PRO A 1 81 ? 17.530 3.261 -10.418 1.00 55.19 81 PRO A O 1
ATOM 684 N N . GLU A 1 82 ? 17.481 5.370 -9.630 1.00 59.03 82 GLU A N 1
ATOM 685 C CA . GLU A 1 82 ? 18.675 5.157 -8.823 1.00 59.03 82 GLU A CA 1
ATOM 686 C C . GLU A 1 82 ? 18.366 4.058 -7.800 1.00 59.03 82 GLU A C 1
ATOM 688 O O . GLU A 1 82 ? 17.339 4.084 -7.121 1.00 59.03 82 GLU A O 1
ATOM 693 N N . SER A 1 83 ? 19.258 3.071 -7.674 1.00 64.75 83 SER A N 1
ATOM 694 C CA . SER A 1 83 ? 19.077 1.914 -6.778 1.00 64.75 83 SER A CA 1
ATOM 695 C C . SER A 1 83 ? 18.668 2.319 -5.347 1.00 64.75 83 SER A C 1
ATOM 697 O O . SER A 1 83 ? 17.880 1.633 -4.693 1.00 64.75 83 SER A O 1
ATOM 699 N N . ASN A 1 84 ? 19.120 3.492 -4.890 1.00 68.62 84 ASN A N 1
ATOM 700 C CA . ASN A 1 84 ? 18.743 4.071 -3.601 1.00 68.62 84 ASN A CA 1
ATOM 701 C C . ASN A 1 84 ? 17.275 4.516 -3.512 1.00 68.62 84 ASN A C 1
ATOM 703 O O . ASN A 1 84 ? 16.669 4.355 -2.456 1.00 68.62 84 ASN A O 1
ATOM 707 N N . GLU A 1 85 ? 16.691 5.069 -4.572 1.00 70.88 85 GLU A N 1
ATOM 708 C CA . GLU A 1 85 ? 15.300 5.542 -4.580 1.00 70.88 85 GLU A CA 1
ATOM 709 C C . GLU A 1 85 ? 14.326 4.358 -4.555 1.00 70.88 85 GLU A C 1
ATOM 711 O O . GLU A 1 85 ? 13.364 4.344 -3.784 1.00 70.88 85 GLU A O 1
ATOM 716 N N . VAL A 1 86 ? 14.640 3.307 -5.321 1.00 72.69 86 VAL A N 1
ATOM 717 C CA . VAL A 1 86 ? 13.903 2.034 -5.304 1.00 72.69 86 VAL A CA 1
ATOM 718 C C . VAL A 1 86 ? 13.980 1.383 -3.922 1.00 72.69 86 VAL A C 1
ATOM 720 O O . VAL A 1 86 ? 12.970 0.897 -3.405 1.00 72.69 86 VAL A O 1
ATOM 723 N N . LEU A 1 87 ? 15.160 1.400 -3.293 1.00 76.62 87 LEU A N 1
ATOM 724 C CA . LEU A 1 87 ? 15.357 0.862 -1.949 1.00 76.62 87 LEU A CA 1
ATOM 725 C C . LEU A 1 87 ? 14.546 1.635 -0.899 1.00 76.62 87 LEU A C 1
ATOM 727 O O . LEU A 1 87 ? 13.829 1.017 -0.115 1.00 76.62 87 LEU A O 1
ATOM 731 N N . GLN A 1 88 ? 14.604 2.969 -0.912 1.00 79.44 88 GLN A N 1
ATOM 732 C CA . GLN A 1 88 ? 13.849 3.818 0.018 1.00 79.44 88 GLN A CA 1
ATOM 733 C C . GLN A 1 88 ? 12.338 3.629 -0.130 1.00 79.44 88 GLN A C 1
ATOM 735 O O . GLN A 1 88 ? 11.623 3.519 0.870 1.00 79.44 88 GLN A O 1
ATOM 740 N N . LEU A 1 89 ? 11.8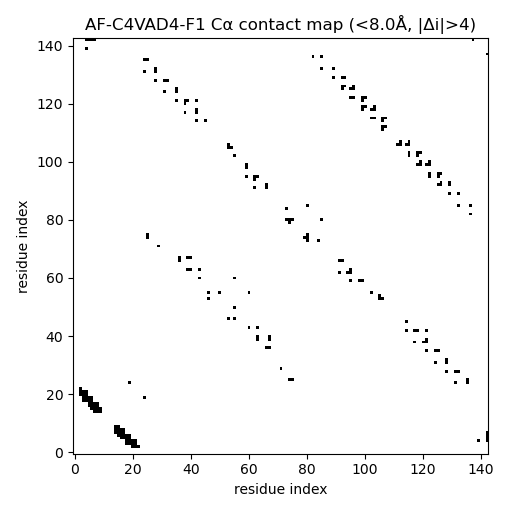46 3.538 -1.368 1.00 82.31 89 LEU A N 1
ATOM 741 C CA . LEU A 1 89 ? 10.444 3.236 -1.623 1.00 82.31 89 LEU A CA 1
ATOM 742 C C . LEU A 1 89 ? 10.079 1.850 -1.083 1.00 82.31 89 LEU A C 1
ATOM 744 O O . LEU A 1 89 ? 9.080 1.709 -0.381 1.00 82.31 89 LEU A O 1
ATOM 748 N N . LYS A 1 90 ? 10.909 0.830 -1.323 1.00 82.25 90 LYS A N 1
ATOM 749 C CA . LYS A 1 90 ? 10.677 -0.523 -0.802 1.00 82.25 90 LYS A CA 1
ATOM 750 C C . LYS A 1 90 ? 10.631 -0.551 0.728 1.00 82.25 90 LYS A C 1
ATOM 752 O O . LYS A 1 90 ? 9.770 -1.223 1.299 1.00 82.25 90 LYS A O 1
ATOM 757 N N . GLU A 1 91 ? 11.517 0.168 1.409 1.00 86.44 91 GLU A N 1
ATOM 758 C CA . GLU A 1 91 ? 11.502 0.291 2.872 1.00 86.44 91 GLU A CA 1
ATOM 759 C C . GLU A 1 91 ? 10.222 0.973 3.375 1.00 86.44 91 GLU A C 1
ATOM 761 O O . GLU A 1 91 ? 9.590 0.489 4.321 1.00 86.44 91 GLU A O 1
ATOM 766 N N . LEU A 1 92 ? 9.789 2.046 2.706 1.00 87.00 92 LEU A N 1
ATOM 767 C CA . LEU A 1 92 ? 8.545 2.748 3.019 1.00 87.00 92 LEU A CA 1
ATOM 768 C C . LEU A 1 92 ? 7.319 1.835 2.867 1.00 87.00 92 LEU A C 1
ATOM 770 O O . LEU A 1 92 ? 6.497 1.754 3.783 1.00 87.00 92 LEU A O 1
ATOM 774 N N . LEU A 1 93 ? 7.213 1.114 1.746 1.00 87.56 93 LEU A N 1
ATOM 775 C CA . LEU A 1 93 ? 6.107 0.190 1.480 1.00 87.56 93 LEU A CA 1
ATOM 776 C C . LEU A 1 93 ? 6.077 -0.958 2.502 1.00 87.56 93 LEU A C 1
ATOM 778 O O . LEU A 1 93 ? 5.019 -1.283 3.040 1.00 87.56 93 LEU A O 1
ATOM 782 N N . ASN A 1 94 ? 7.233 -1.538 2.841 1.00 88.19 94 ASN A N 1
ATOM 783 C CA . ASN A 1 94 ? 7.316 -2.584 3.868 1.00 88.19 94 ASN A CA 1
ATOM 784 C C . ASN A 1 94 ? 6.891 -2.072 5.253 1.00 88.19 94 ASN A C 1
ATOM 786 O O . ASN A 1 94 ? 6.172 -2.762 5.984 1.00 88.19 94 ASN A O 1
ATOM 790 N N . SER A 1 95 ? 7.284 -0.845 5.608 1.00 88.88 95 SER A N 1
ATOM 791 C CA . SER A 1 95 ? 6.842 -0.189 6.842 1.00 88.88 95 SER A CA 1
ATOM 792 C C . SER A 1 95 ? 5.322 0.027 6.863 1.00 88.88 95 SER A C 1
ATOM 794 O O . SER A 1 95 ? 4.663 -0.237 7.874 1.00 88.88 95 SER A O 1
ATOM 796 N N . LEU A 1 96 ? 4.732 0.423 5.729 1.00 88.94 96 LEU A N 1
ATOM 797 C CA . LEU A 1 96 ? 3.281 0.542 5.574 1.00 88.94 96 LEU A CA 1
ATOM 798 C C . LEU A 1 96 ? 2.564 -0.797 5.768 1.00 88.94 96 LEU A C 1
ATOM 800 O O . LEU A 1 96 ? 1.616 -0.853 6.550 1.00 88.94 96 LEU A O 1
ATOM 804 N N . VAL A 1 97 ? 3.032 -1.883 5.145 1.00 90.06 97 VAL A N 1
ATOM 805 C CA . VAL A 1 97 ? 2.447 -3.227 5.327 1.00 90.06 97 VAL A CA 1
ATOM 806 C C . VAL A 1 97 ? 2.471 -3.646 6.796 1.00 90.06 97 VAL A C 1
ATOM 808 O O . VAL A 1 97 ? 1.475 -4.161 7.312 1.00 90.06 97 VAL A O 1
ATOM 811 N N . LEU A 1 98 ? 3.578 -3.394 7.500 1.00 90.44 98 LEU A N 1
ATOM 812 C CA . LEU A 1 98 ? 3.694 -3.711 8.921 1.00 90.44 98 LEU A CA 1
ATOM 813 C C . LEU A 1 98 ? 2.694 -2.908 9.768 1.00 90.44 98 LEU A C 1
ATOM 815 O O . LEU A 1 98 ? 2.032 -3.471 10.645 1.00 90.44 98 LEU A O 1
ATOM 819 N N . ASN A 1 99 ? 2.562 -1.607 9.507 1.00 87.44 99 ASN A N 1
ATOM 820 C CA . ASN A 1 99 ? 1.641 -0.740 10.243 1.00 87.44 99 ASN A CA 1
ATOM 821 C C . ASN A 1 99 ? 0.173 -1.074 9.947 1.00 87.44 99 ASN A C 1
ATOM 823 O O . ASN A 1 99 ? -0.640 -1.115 10.873 1.00 87.44 99 ASN A O 1
ATOM 827 N N . LEU A 1 100 ? -0.157 -1.403 8.697 1.00 90.12 100 LEU A N 1
ATOM 828 C CA . LEU A 1 100 ? -1.487 -1.874 8.309 1.00 90.12 100 LEU A CA 1
ATOM 829 C C . LEU A 1 100 ? -1.811 -3.229 8.947 1.00 90.12 100 LEU A C 1
ATOM 831 O O . LEU A 1 100 ? -2.908 -3.405 9.462 1.00 90.12 100 LEU A O 1
ATOM 835 N N . SER A 1 101 ? -0.849 -4.152 9.030 1.00 91.06 101 SER A N 1
ATOM 836 C CA . SER A 1 101 ? -1.019 -5.435 9.728 1.00 91.06 101 SER A CA 1
ATOM 837 C C . SER A 1 101 ? -1.370 -5.251 11.210 1.00 91.06 101 SER A C 1
ATOM 839 O O . SER A 1 101 ? -2.288 -5.896 11.728 1.00 91.06 101 SER A O 1
ATOM 841 N N . LYS A 1 102 ? -0.674 -4.337 11.902 1.00 90.44 102 LYS A N 1
ATOM 842 C CA . LYS A 1 102 ? -0.986 -3.975 13.296 1.00 90.44 102 LYS A CA 1
ATOM 843 C C . LYS A 1 102 ? -2.387 -3.369 13.409 1.00 90.44 102 LYS A C 1
ATOM 845 O O . LYS A 1 102 ? -3.159 -3.790 14.270 1.00 90.44 102 LYS A O 1
ATOM 850 N N . LEU A 1 103 ? -2.735 -2.442 12.515 1.00 87.75 103 LEU A N 1
ATOM 851 C CA . LEU A 1 103 ? -4.063 -1.834 12.470 1.00 87.75 103 LEU A CA 1
ATOM 852 C C . LEU A 1 103 ? -5.157 -2.891 12.253 1.00 87.75 103 LEU A C 1
ATOM 854 O O . LEU A 1 103 ? -6.121 -2.919 13.009 1.00 87.75 103 LEU A O 1
ATOM 858 N N . CYS A 1 104 ? -4.989 -3.809 11.300 1.00 89.38 104 CYS A N 1
ATOM 859 C CA . CYS A 1 104 ? -5.927 -4.901 11.039 1.00 89.38 104 CYS A CA 1
ATOM 860 C C . CYS A 1 104 ? -6.182 -5.755 12.291 1.00 89.38 104 CYS A C 1
ATOM 862 O O . CYS A 1 104 ? -7.334 -6.046 12.607 1.00 89.38 104 CYS A O 1
ATOM 864 N N . LYS A 1 105 ? -5.137 -6.115 13.051 1.00 90.25 105 LYS A N 1
ATOM 865 C CA . LYS A 1 105 ? -5.292 -6.860 14.318 1.00 90.25 105 LYS A CA 1
ATOM 866 C C . LYS A 1 105 ? -6.096 -6.070 15.357 1.00 90.25 105 LYS A C 1
ATOM 868 O O . LYS A 1 105 ? -6.977 -6.631 16.016 1.00 90.25 105 LYS A O 1
ATOM 873 N N . ASN A 1 106 ? -5.832 -4.769 15.474 1.00 86.75 106 ASN A N 1
ATOM 874 C CA . ASN A 1 106 ? -6.566 -3.887 16.381 1.00 86.75 106 ASN A CA 1
ATOM 875 C C . ASN A 1 106 ? -8.043 -3.771 15.971 1.00 86.75 106 ASN A C 1
ATOM 877 O O . ASN A 1 106 ? -8.928 -3.957 16.803 1.00 86.75 106 ASN A O 1
ATOM 881 N N . LEU A 1 107 ? -8.322 -3.546 14.686 1.00 88.44 107 LEU A N 1
ATOM 882 C CA . LEU A 1 107 ? -9.681 -3.426 14.148 1.00 88.44 107 LEU A CA 1
ATOM 883 C C . LEU A 1 107 ? -10.475 -4.726 14.264 1.00 88.44 107 LEU A C 1
ATOM 885 O O . LEU A 1 107 ? -11.651 -4.695 14.617 1.00 88.44 107 LEU A O 1
ATOM 889 N N . GLN A 1 108 ? -9.823 -5.871 14.053 1.00 88.44 108 GLN A N 1
ATOM 890 C CA . GLN A 1 108 ? -10.428 -7.184 14.261 1.00 88.44 108 GLN A CA 1
ATOM 891 C C . GLN A 1 108 ? -10.835 -7.390 15.726 1.00 88.44 108 GLN A C 1
ATOM 893 O O . GLN A 1 108 ? -11.917 -7.903 16.002 1.00 88.44 108 GLN A O 1
ATOM 898 N N . THR A 1 109 ? -10.004 -6.935 16.667 1.00 87.56 109 THR A N 1
ATOM 899 C CA . THR A 1 109 ? -10.320 -6.975 18.104 1.00 87.56 109 THR A CA 1
ATOM 900 C C . THR A 1 109 ? -11.489 -6.047 18.445 1.00 87.56 109 THR A C 1
ATOM 902 O O . THR A 1 109 ? -12.352 -6.401 19.247 1.00 87.56 109 THR A O 1
ATOM 905 N N . GLN A 1 110 ? -11.554 -4.879 17.800 1.00 83.38 110 GLN A N 1
ATOM 906 C CA . GLN A 1 110 ? -12.625 -3.897 17.989 1.00 83.38 110 GLN A CA 1
ATOM 907 C C . GLN A 1 110 ? -13.903 -4.182 17.176 1.00 83.38 110 GLN A C 1
ATOM 909 O O . GLN A 1 110 ? -14.889 -3.463 17.344 1.00 83.38 110 GLN A O 1
ATOM 914 N N . LYS A 1 111 ? -13.912 -5.231 16.339 1.00 87.62 111 LYS A N 1
ATOM 915 C CA . LYS A 1 111 ? -15.030 -5.627 15.462 1.00 87.62 111 LYS A CA 1
ATOM 916 C C . LYS A 1 111 ? -15.517 -4.509 14.524 1.00 87.62 111 LYS A C 1
ATOM 918 O O . LYS A 1 111 ? -16.707 -4.423 14.235 1.00 87.62 111 LYS A O 1
ATOM 923 N N . ASP A 1 112 ? -14.611 -3.651 14.052 1.00 85.81 112 ASP A N 1
ATOM 924 C CA . ASP A 1 112 ? -14.921 -2.677 12.995 1.00 85.81 112 ASP A CA 1
ATOM 925 C C . ASP A 1 112 ? -14.637 -3.316 11.631 1.00 85.81 112 ASP A C 1
ATOM 927 O O . ASP A 1 112 ? -13.519 -3.243 11.120 1.00 85.81 112 ASP A O 1
ATOM 931 N N . GLU A 1 113 ? -15.632 -4.022 11.088 1.00 87.69 113 GLU A N 1
ATOM 932 C CA . GLU A 1 113 ? -15.494 -4.774 9.835 1.00 87.69 113 GLU A CA 1
ATOM 933 C C . GLU A 1 113 ? -15.271 -3.868 8.619 1.00 87.69 113 GLU A C 1
ATOM 935 O O . GLU A 1 113 ? -14.475 -4.213 7.747 1.00 87.69 113 GLU A O 1
ATOM 940 N N . ASP A 1 114 ? -15.899 -2.692 8.581 1.00 87.94 114 ASP A N 1
ATOM 941 C CA . ASP A 1 114 ? -15.767 -1.750 7.466 1.00 87.94 114 ASP A CA 1
ATOM 942 C C . ASP A 1 114 ? -14.336 -1.217 7.371 1.00 87.94 114 ASP A C 1
ATOM 944 O O . ASP A 1 114 ? -13.694 -1.281 6.316 1.00 87.94 114 ASP A O 1
ATOM 948 N N . LEU A 1 115 ? -13.795 -0.746 8.498 1.00 88.00 115 LEU A N 1
ATOM 949 C CA . LEU A 1 115 ? -12.436 -0.221 8.547 1.00 88.00 115 LEU A CA 1
ATOM 950 C C . LEU A 1 115 ? -11.400 -1.343 8.412 1.00 88.00 115 LEU A C 1
ATOM 952 O O . LEU A 1 115 ? -10.345 -1.131 7.815 1.00 88.00 115 LEU A O 1
ATOM 956 N N . LEU A 1 116 ? -11.701 -2.546 8.920 1.00 90.31 116 LEU A N 1
ATOM 957 C CA . LEU A 1 116 ? -10.857 -3.729 8.747 1.00 90.31 116 LEU A CA 1
ATOM 958 C C . LEU A 1 116 ? -10.741 -4.116 7.272 1.00 90.31 116 LEU A C 1
ATOM 960 O O . LEU A 1 116 ? -9.638 -4.389 6.804 1.00 90.31 116 LEU A O 1
ATOM 964 N N . ASN A 1 117 ? -11.855 -4.135 6.541 1.00 91.94 117 ASN A N 1
ATOM 965 C CA . ASN A 1 117 ? -11.857 -4.440 5.113 1.00 91.94 117 ASN A CA 1
ATOM 966 C C . ASN A 1 117 ? -11.062 -3.394 4.331 1.00 91.94 117 ASN A C 1
ATOM 968 O O . ASN A 1 117 ? -10.265 -3.743 3.463 1.00 91.94 117 ASN A O 1
ATOM 972 N N . LEU A 1 118 ? -11.207 -2.118 4.687 1.00 90.31 118 LEU A N 1
ATOM 973 C CA . LEU A 1 118 ? -10.472 -1.037 4.042 1.00 90.31 118 LEU A CA 1
ATOM 974 C C . LEU A 1 118 ? -8.961 -1.114 4.330 1.00 90.31 118 LEU A C 1
ATOM 976 O O . LEU A 1 118 ? -8.154 -0.984 3.410 1.00 90.31 118 LEU A O 1
ATOM 980 N N . ALA A 1 119 ? -8.571 -1.414 5.573 1.00 89.19 119 ALA A N 1
ATOM 981 C CA . ALA A 1 119 ? -7.174 -1.617 5.953 1.00 89.19 119 ALA A CA 1
ATOM 982 C C . ALA A 1 119 ? -6.552 -2.858 5.286 1.00 89.19 119 ALA A C 1
ATOM 984 O O . ALA A 1 119 ? -5.409 -2.792 4.835 1.00 89.19 119 ALA A O 1
ATOM 985 N N . LYS A 1 120 ? -7.300 -3.965 5.162 1.00 92.25 120 LYS A N 1
ATOM 986 C CA . LYS A 1 120 ? -6.860 -5.170 4.437 1.00 92.25 120 LYS A CA 1
ATOM 987 C C . LYS A 1 120 ? -6.681 -4.912 2.946 1.00 92.25 120 LYS A C 1
ATOM 989 O O . LYS A 1 120 ? -5.654 -5.282 2.394 1.00 92.25 120 LYS A O 1
ATOM 994 N N . ASN A 1 121 ? -7.630 -4.225 2.313 1.00 91.00 121 ASN A N 1
ATOM 995 C CA . ASN A 1 121 ? -7.527 -3.879 0.896 1.00 91.00 121 ASN A CA 1
ATOM 996 C C . ASN A 1 121 ? -6.309 -2.985 0.628 1.00 91.00 121 ASN A C 1
ATOM 998 O O . ASN A 1 121 ? -5.583 -3.215 -0.335 1.00 91.00 121 ASN A O 1
ATOM 1002 N N . ALA A 1 122 ? -6.047 -2.012 1.507 1.00 88.94 122 ALA A N 1
ATOM 1003 C CA . ALA A 1 122 ? -4.835 -1.202 1.437 1.00 88.94 122 ALA A CA 1
ATOM 1004 C C . ALA A 1 122 ? -3.566 -2.053 1.633 1.00 88.94 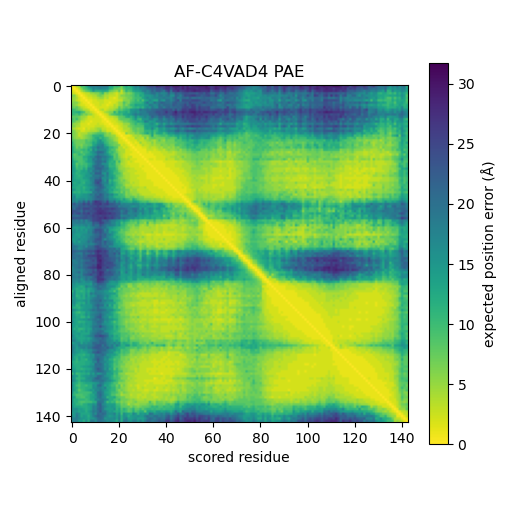122 ALA A C 1
ATOM 1006 O O . ALA A 1 122 ? -2.602 -1.903 0.889 1.00 88.94 122 ALA A O 1
ATOM 1007 N N . GLN A 1 123 ? -3.564 -2.982 2.594 1.00 90.62 123 GLN A N 1
ATOM 1008 C CA . GLN A 1 123 ? -2.426 -3.867 2.857 1.00 90.62 123 GLN A CA 1
ATOM 1009 C C . GLN A 1 123 ? -2.107 -4.776 1.660 1.00 90.62 123 GLN A C 1
ATOM 1011 O O . GLN A 1 123 ? -0.941 -4.913 1.281 1.00 90.62 123 GLN A O 1
ATOM 1016 N N . ASP A 1 124 ? -3.131 -5.379 1.060 1.00 90.00 124 ASP A N 1
ATOM 1017 C CA . ASP A 1 124 ? -3.007 -6.240 -0.117 1.00 90.00 124 ASP A CA 1
ATOM 1018 C C . ASP A 1 124 ? -2.550 -5.442 -1.343 1.00 90.00 124 ASP A C 1
ATOM 1020 O O . ASP A 1 124 ? -1.707 -5.911 -2.110 1.00 90.00 124 ASP A O 1
ATOM 1024 N N . GLY A 1 125 ? -3.081 -4.229 -1.516 1.00 87.31 125 GLY A N 1
ATOM 1025 C CA . GLY A 1 125 ? -2.691 -3.303 -2.575 1.00 87.31 125 GLY A CA 1
ATOM 1026 C C . GLY A 1 125 ? -1.206 -2.951 -2.519 1.00 87.31 125 GLY A C 1
ATOM 1027 O O . GLY A 1 125 ? -0.487 -3.145 -3.502 1.00 87.31 125 GLY A O 1
ATOM 1028 N N . ILE A 1 126 ? -0.722 -2.537 -1.346 1.00 87.19 126 ILE A N 1
ATOM 1029 C CA . ILE A 1 126 ? 0.692 -2.200 -1.127 1.00 87.19 126 ILE A CA 1
ATOM 1030 C C . ILE A 1 126 ? 1.592 -3.430 -1.276 1.00 87.19 126 ILE A C 1
ATOM 1032 O O . ILE A 1 126 ? 2.683 -3.338 -1.831 1.00 87.19 126 ILE A O 1
ATOM 1036 N N . SER A 1 127 ? 1.135 -4.608 -0.850 1.00 88.00 127 SER A N 1
ATOM 1037 C CA . SER A 1 127 ? 1.908 -5.846 -1.014 1.00 88.00 127 SER A CA 1
ATOM 1038 C C . SER A 1 127 ? 2.102 -6.211 -2.491 1.00 88.00 127 SER A C 1
ATOM 1040 O O . SER A 1 127 ? 3.191 -6.618 -2.890 1.00 88.00 127 SER A O 1
ATOM 1042 N N . LYS A 1 128 ? 1.075 -6.010 -3.328 1.00 84.38 128 LYS A N 1
ATOM 1043 C CA . LYS A 1 128 ? 1.175 -6.196 -4.787 1.00 84.38 128 LYS A CA 1
ATOM 1044 C C . LYS A 1 128 ? 2.093 -5.162 -5.438 1.00 84.38 128 LYS A C 1
ATOM 1046 O O . LYS A 1 128 ? 2.804 -5.497 -6.380 1.00 84.38 128 LYS A O 1
ATOM 1051 N N . GLU A 1 129 ? 2.092 -3.933 -4.932 1.00 83.19 129 GLU A N 1
ATOM 1052 C CA . GLU A 1 129 ? 2.999 -2.875 -5.384 1.00 83.19 129 GLU A CA 1
ATOM 1053 C C . GLU A 1 129 ? 4.464 -3.209 -5.074 1.00 83.19 129 GLU A C 1
ATOM 1055 O O . GLU A 1 129 ? 5.312 -3.073 -5.953 1.00 83.19 129 GLU A O 1
ATOM 1060 N N . ILE A 1 130 ? 4.756 -3.753 -3.885 1.00 83.56 130 ILE A N 1
ATOM 1061 C CA . ILE A 1 130 ? 6.094 -4.267 -3.544 1.00 83.56 130 ILE A CA 1
ATOM 1062 C C . ILE A 1 130 ? 6.521 -5.349 -4.538 1.00 83.56 130 ILE A C 1
ATOM 1064 O O . ILE A 1 130 ? 7.624 -5.274 -5.070 1.00 83.56 130 ILE A O 1
ATOM 1068 N N . SER A 1 131 ? 5.661 -6.330 -4.828 1.00 78.62 131 SER A N 1
ATOM 1069 C CA . SER A 1 131 ? 5.994 -7.396 -5.782 1.00 78.62 131 SER A CA 1
ATOM 1070 C C . SER A 1 131 ? 6.249 -6.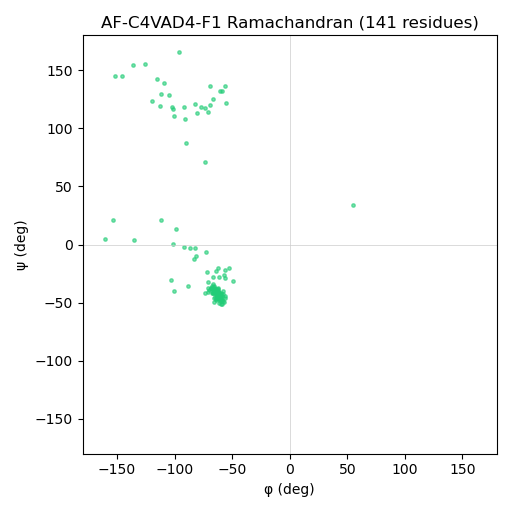867 -7.198 1.00 78.62 131 SER A C 1
ATOM 1072 O O . SER A 1 131 ? 7.147 -7.356 -7.879 1.00 78.62 131 SER A O 1
ATOM 1074 N N . ALA A 1 132 ? 5.500 -5.857 -7.647 1.00 76.25 132 ALA A N 1
ATOM 1075 C CA . ALA A 1 132 ? 5.746 -5.210 -8.935 1.00 76.25 132 ALA A CA 1
ATOM 1076 C C . ALA A 1 132 ? 7.080 -4.439 -8.940 1.00 76.25 132 ALA A C 1
ATOM 1078 O O . ALA A 1 132 ? 7.848 -4.548 -9.896 1.00 76.25 132 ALA A O 1
ATOM 1079 N N . LEU A 1 133 ? 7.396 -3.730 -7.851 1.00 77.38 133 LEU A N 1
ATOM 1080 C CA . LEU A 1 133 ? 8.673 -3.032 -7.679 1.00 77.38 133 LEU A CA 1
ATOM 1081 C C . LEU A 1 133 ? 9.862 -4.003 -7.664 1.00 77.38 133 LEU A C 1
ATOM 1083 O O . LEU A 1 133 ? 10.908 -3.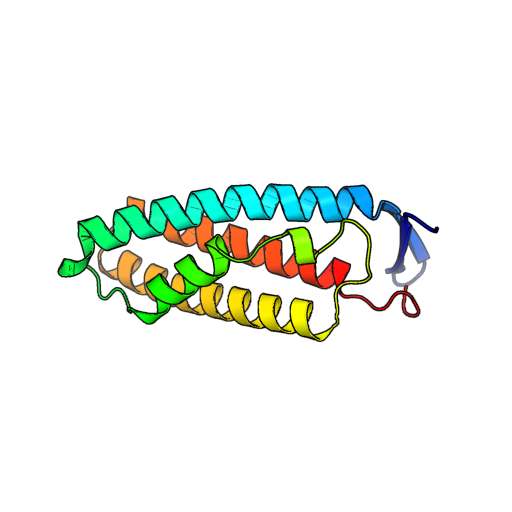706 -8.231 1.00 77.38 133 LEU A O 1
ATOM 1087 N N . GLU A 1 134 ? 9.705 -5.178 -7.054 1.00 74.19 134 GLU A N 1
ATOM 1088 C CA . GLU A 1 134 ? 10.741 -6.215 -7.016 1.00 74.19 134 GLU A CA 1
ATOM 1089 C C . GLU A 1 134 ? 11.116 -6.709 -8.410 1.00 74.19 134 GLU A C 1
ATOM 1091 O O . GLU A 1 134 ? 12.301 -6.804 -8.722 1.00 74.19 134 GLU A O 1
ATOM 1096 N N . VAL A 1 135 ? 10.121 -6.947 -9.264 1.00 71.94 135 VAL A N 1
ATOM 1097 C CA . VAL A 1 135 ? 10.337 -7.330 -10.666 1.00 71.94 135 VAL A CA 1
ATOM 1098 C C . VAL A 1 135 ? 11.065 -6.224 -11.435 1.00 71.94 135 VAL A C 1
ATOM 1100 O O . VAL A 1 135 ? 11.953 -6.512 -12.232 1.00 71.94 135 VAL A O 1
ATOM 1103 N N . LEU A 1 136 ? 10.734 -4.962 -11.160 1.00 65.94 136 LEU A N 1
ATOM 1104 C CA . LEU A 1 136 ? 11.373 -3.797 -11.776 1.00 65.94 136 LEU A CA 1
ATOM 1105 C C . LEU A 1 136 ? 12.809 -3.552 -11.276 1.00 65.94 136 LEU A C 1
ATOM 1107 O O . LEU A 1 136 ? 13.602 -2.936 -11.982 1.00 65.94 136 LEU A O 1
ATOM 1111 N N . SER A 1 137 ? 13.142 -4.035 -10.076 1.00 61.91 137 SER A N 1
ATOM 1112 C CA . SER A 1 137 ? 14.450 -3.858 -9.429 1.00 61.91 137 SER A CA 1
ATOM 1113 C C . SER A 1 137 ? 15.506 -4.902 -9.811 1.00 61.91 137 SER A C 1
ATOM 1115 O O . SER A 1 137 ? 16.644 -4.815 -9.347 1.00 61.91 137 SER A O 1
ATOM 1117 N N . ILE A 1 138 ? 15.155 -5.899 -10.630 1.00 61.53 138 ILE A N 1
ATOM 1118 C CA . ILE A 1 138 ? 16.107 -6.918 -11.084 1.00 61.53 138 ILE A CA 1
ATOM 1119 C C . ILE A 1 138 ? 17.154 -6.246 -11.997 1.00 61.53 138 ILE A C 1
ATOM 1121 O O . ILE A 1 138 ? 16.767 -5.603 -12.978 1.00 61.53 138 ILE A O 1
ATOM 1125 N N . PRO A 1 139 ? 18.467 -6.378 -11.706 1.00 53.31 139 PRO A N 1
ATOM 1126 C CA . PRO A 1 139 ? 19.521 -5.812 -12.545 1.00 53.31 139 PRO A CA 1
ATOM 1127 C C . PRO A 1 139 ? 19.418 -6.313 -13.986 1.00 53.31 139 PRO A C 1
ATOM 1129 O O . PRO A 1 139 ? 19.188 -7.498 -14.226 1.00 53.31 139 PRO A O 1
ATOM 1132 N N . GLN A 1 140 ? 19.579 -5.405 -14.949 1.00 49.88 140 GLN A N 1
ATOM 1133 C CA . GLN A 1 140 ? 19.357 -5.690 -16.373 1.00 49.88 140 GLN A CA 1
ATOM 1134 C C . GLN A 1 140 ? 20.333 -6.725 -16.946 1.00 49.88 140 GLN A C 1
ATOM 1136 O O . GLN A 1 140 ? 20.043 -7.341 -17.961 1.00 49.88 140 GLN A O 1
ATOM 1141 N N . ASP A 1 141 ? 21.484 -6.889 -16.305 1.00 41.97 141 ASP A N 1
ATOM 1142 C CA . ASP A 1 141 ? 22.542 -7.852 -16.599 1.00 41.97 141 ASP A CA 1
ATOM 1143 C C . ASP A 1 141 ? 22.288 -9.249 -16.001 1.00 41.97 141 ASP A C 1
ATOM 1145 O O . ASP A 1 141 ? 22.968 -10.208 -16.368 1.00 41.97 141 ASP A O 1
ATOM 1149 N N . LEU A 1 142 ? 21.309 -9.374 -15.097 1.00 41.44 142 LEU A N 1
ATOM 1150 C CA . LEU A 1 142 ? 20.846 -10.639 -14.511 1.00 41.44 142 LEU A CA 1
ATOM 1151 C C . LEU A 1 142 ? 19.535 -11.156 -15.142 1.00 41.44 142 LEU A C 1
ATOM 1153 O O . LEU A 1 142 ? 19.049 -12.216 -14.736 1.00 41.44 142 LEU A O 1
ATOM 1157 N N . LEU A 1 143 ? 18.991 -10.424 -16.122 1.00 43.69 143 LEU A N 1
ATOM 1158 C CA . LEU A 1 143 ? 17.851 -10.773 -16.985 1.00 43.69 143 LEU A CA 1
ATOM 1159 C C . LEU A 1 143 ? 18.335 -11.195 -18.378 1.00 43.69 143 LEU A C 1
ATOM 1161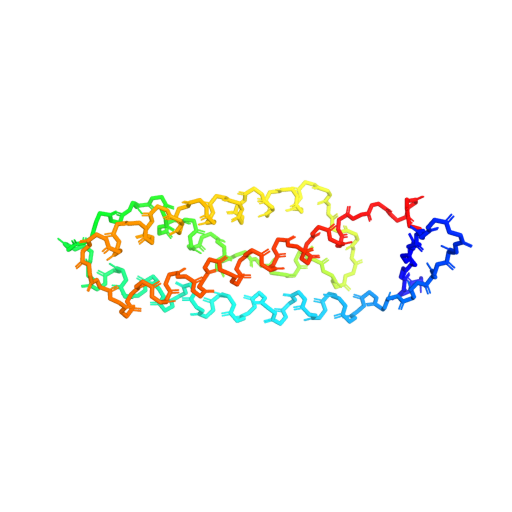 O O . LEU A 1 143 ? 17.621 -11.998 -19.015 1.00 43.69 143 LEU A O 1
#

Secondary structure (DSSP, 8-state):
---EEEEEEEETTEEEEEEEEHHHHHHHHHHHHHHHHHHHHHHHHHHHHTTTTS---HHHHHHHHHHHT--THHHHSSSPPPHHHHHHHHHHHHHHHHHHHHHHHHHHHHT-HHHHHHHHHHHHHHHHHHHHHHHHTS-TT--

Solvent-accessible surface area (backbone atoms only — not comparable to full-atom values): 8213 Å² total; per-residue (Å²): 132,85,61,56,48,44,49,78,49,76,52,101,89,47,79,45,78,44,81,41,52,46,64,60,53,53,49,51,43,52,54,50,47,56,53,37,41,54,45,44,53,52,48,50,52,53,49,61,78,40,46,92,80,46,97,71,52,69,64,53,56,51,50,50,53,52,57,63,66,52,66,70,78,64,56,74,82,87,56,84,51,55,70,65,59,58,48,52,51,50,52,51,50,52,53,48,40,53,49,32,52,53,49,35,55,52,26,60,75,69,66,39,62,71,62,26,52,52,36,47,52,38,32,53,43,49,52,52,49,49,57,48,50,54,66,69,64,56,56,80,90,81,78

Radius of gyration: 17.82 Å; Cα contacts (8 Å, |Δi|>4): 124; chains: 1; bounding box: 38×43×46 Å

Organism: Vairimorpha ceranae (strain BRL01) (NCBI:txid578460)